Protein AF-A0AAW3WZV2-F1 (afdb_monomer_lite)

InterPro domains:
  IPR019661 Replication regulatory protein RepA2 [PF10723] (10-76)

Sequence (88 aa):
MSQAINAVTSSSKTKRIYRKGNPMSPSERQQALVARKKETHKEIRVYVQSALKNNLQRLCEAEGVTQTEMIETLIKTATQRLEENVTE

Structure (mmCIF, N/CA/C/O backbone):
data_AF-A0AAW3WZV2-F1
#
_entry.id   AF-A0AAW3WZV2-F1
#
loop_
_atom_site.group_PDB
_atom_site.id
_atom_site.type_symbol
_atom_site.label_atom_id
_atom_site.label_alt_id
_atom_site.label_comp_id
_atom_site.label_asym_id
_atom_site.label_entity_id
_atom_site.label_seq_id
_atom_site.pdbx_PDB_ins_code
_atom_site.Cartn_x
_atom_site.Cartn_y
_atom_site.Cartn_z
_atom_site.occupancy
_atom_site.B_iso_or_equiv
_atom_site.auth_seq_id
_atom_site.auth_comp_id
_atom_site.auth_asym_id
_atom_site.auth_atom_id
_atom_site.pdbx_PDB_model_num
ATOM 1 N N . MET A 1 1 ? 55.979 29.243 -49.033 1.00 37.19 1 MET A N 1
ATOM 2 C CA . MET A 1 1 ? 56.136 28.019 -48.220 1.00 37.19 1 MET A CA 1
ATOM 3 C C . MET A 1 1 ? 55.591 28.308 -46.827 1.00 37.19 1 MET A C 1
ATOM 5 O O . MET A 1 1 ? 56.279 28.935 -46.038 1.00 37.19 1 MET A O 1
ATOM 9 N N . SER A 1 2 ? 54.331 27.973 -46.554 1.00 53.25 2 SER A N 1
ATOM 10 C CA . SER A 1 2 ? 53.679 28.209 -45.259 1.00 53.25 2 SER A CA 1
ATOM 11 C C . SER A 1 2 ? 53.820 26.966 -44.381 1.00 53.25 2 SER A C 1
ATOM 13 O O . SER A 1 2 ? 53.157 25.959 -44.627 1.00 53.25 2 SER A O 1
ATOM 15 N N . GLN A 1 3 ? 54.697 27.015 -43.379 1.00 50.88 3 GLN A N 1
ATOM 16 C CA . GLN A 1 3 ? 54.766 25.981 -42.348 1.00 50.88 3 GLN A CA 1
ATOM 17 C C . GLN A 1 3 ? 53.506 26.054 -41.482 1.00 50.88 3 GLN A C 1
ATOM 19 O O . GLN A 1 3 ? 53.306 27.005 -40.729 1.00 50.88 3 GLN A O 1
ATOM 24 N N . ALA A 1 4 ? 52.654 25.036 -41.602 1.00 54.34 4 ALA A N 1
ATOM 25 C CA . ALA A 1 4 ? 51.604 24.774 -40.634 1.00 54.34 4 ALA A CA 1
ATOM 26 C C . ALA A 1 4 ? 52.290 24.377 -39.322 1.00 54.34 4 ALA A C 1
ATOM 28 O O . ALA A 1 4 ? 52.842 23.286 -39.184 1.00 54.34 4 ALA A O 1
ATOM 29 N N . ILE A 1 5 ? 52.330 25.323 -38.391 1.00 51.88 5 ILE A N 1
ATOM 30 C CA . ILE A 1 5 ? 52.838 25.132 -37.040 1.00 51.88 5 ILE A CA 1
ATOM 31 C C . ILE A 1 5 ? 51.914 24.104 -36.393 1.00 51.88 5 ILE A C 1
ATOM 33 O O . ILE A 1 5 ? 50.763 24.404 -36.080 1.00 51.88 5 ILE A O 1
ATOM 37 N N . ASN A 1 6 ? 52.393 22.865 -36.279 1.00 53.34 6 ASN A N 1
ATOM 38 C CA . ASN A 1 6 ? 51.706 21.809 -35.554 1.00 53.34 6 ASN A CA 1
ATOM 39 C C . ASN A 1 6 ? 51.388 22.344 -34.157 1.00 53.34 6 ASN A C 1
ATOM 41 O O . ASN A 1 6 ? 52.292 22.545 -33.345 1.00 53.34 6 ASN A O 1
ATOM 45 N N . ALA A 1 7 ? 50.109 22.613 -33.898 1.00 55.81 7 ALA A N 1
ATOM 46 C CA . ALA A 1 7 ? 49.612 22.929 -32.574 1.00 55.81 7 ALA A CA 1
ATOM 47 C C . ALA A 1 7 ? 49.807 21.675 -31.719 1.00 55.81 7 ALA A C 1
ATOM 49 O O . ALA A 1 7 ? 48.975 20.769 -31.705 1.00 55.81 7 ALA A O 1
ATOM 50 N N . VAL A 1 8 ? 50.967 21.592 -31.067 1.00 56.50 8 VAL A N 1
ATOM 51 C CA . VAL A 1 8 ? 51.287 20.564 -30.083 1.00 56.50 8 VAL A CA 1
ATOM 52 C C . VAL A 1 8 ? 50.313 20.761 -28.932 1.00 56.50 8 VAL A C 1
ATOM 54 O O . VAL A 1 8 ? 50.508 21.595 -28.051 1.00 56.50 8 VAL A O 1
ATOM 57 N N . THR A 1 9 ? 49.208 20.020 -28.973 1.00 59.91 9 THR A N 1
ATOM 58 C CA . THR A 1 9 ? 48.261 19.958 -27.868 1.00 59.91 9 THR A CA 1
ATOM 59 C C . THR A 1 9 ? 49.023 19.422 -26.660 1.00 59.91 9 THR A C 1
ATOM 61 O O . THR A 1 9 ? 49.616 18.346 -26.729 1.00 59.91 9 THR A O 1
ATOM 64 N N . SER A 1 10 ? 49.018 20.161 -25.558 1.00 56.78 10 SER A N 1
ATOM 65 C CA . SER A 1 10 ? 49.801 19.949 -24.332 1.00 56.78 10 SER A CA 1
ATOM 66 C C . SER A 1 10 ? 49.436 18.692 -23.519 1.00 56.78 10 SER A C 1
ATOM 68 O O . SER A 1 10 ? 49.740 18.597 -22.332 1.00 56.78 10 SER A O 1
ATOM 70 N N . SER A 1 11 ? 48.818 17.686 -24.138 1.00 63.09 11 SER A N 1
ATOM 71 C CA . SER A 1 11 ? 48.483 16.416 -23.498 1.00 63.09 11 SER A CA 1
ATOM 72 C C . SER A 1 11 ? 49.283 15.268 -24.109 1.00 63.09 11 SER A C 1
ATOM 74 O O . SER A 1 11 ? 48.792 14.532 -24.959 1.00 63.09 11 SER A O 1
ATOM 76 N N . SER A 1 12 ? 50.495 15.054 -23.598 1.00 59.66 12 SER A N 1
ATOM 77 C CA . SER A 1 12 ? 51.290 13.832 -23.810 1.00 59.66 12 SER A CA 1
ATOM 78 C C . SER A 1 12 ? 50.785 12.627 -22.994 1.00 59.66 12 SER A C 1
ATOM 80 O O . SER A 1 12 ? 51.408 11.567 -22.985 1.00 59.66 12 SER A O 1
ATOM 82 N N . LYS A 1 13 ? 49.654 12.762 -22.285 1.00 67.44 13 LYS A N 1
ATOM 83 C CA . LYS A 1 13 ? 49.055 11.686 -21.487 1.00 67.44 13 LYS A CA 1
ATOM 84 C C . LYS A 1 13 ? 48.136 10.825 -22.348 1.00 67.44 13 LYS A C 1
ATOM 86 O O . LYS A 1 13 ? 47.145 11.318 -22.884 1.00 67.44 13 LYS A O 1
ATOM 91 N N . THR A 1 14 ? 48.429 9.525 -22.407 1.00 74.81 14 THR A N 1
ATOM 92 C CA . THR A 1 14 ? 47.558 8.503 -22.999 1.00 74.81 14 THR A CA 1
ATOM 93 C C . THR A 1 14 ? 46.138 8.659 -22.458 1.00 74.81 14 THR A C 1
ATOM 95 O O . THR A 1 14 ? 45.910 8.588 -21.246 1.00 74.81 14 THR A O 1
ATOM 98 N N . LYS A 1 15 ? 45.177 8.899 -23.358 1.00 76.25 15 LYS A N 1
ATOM 99 C CA . LYS A 1 15 ? 43.750 9.006 -23.031 1.00 76.25 15 LYS A CA 1
ATOM 100 C C . LYS A 1 15 ? 43.345 7.770 -22.221 1.00 76.25 15 LYS A C 1
ATOM 102 O O . LYS A 1 15 ? 43.577 6.645 -22.660 1.00 76.25 15 LYS A O 1
ATOM 107 N N . ARG A 1 16 ? 42.769 7.964 -21.027 1.00 75.06 16 ARG A N 1
ATOM 108 C CA . ARG A 1 16 ? 42.300 6.841 -20.198 1.00 75.06 16 ARG A CA 1
ATOM 109 C C . ARG A 1 16 ? 41.305 6.016 -21.012 1.00 75.06 16 ARG A C 1
ATOM 111 O O . ARG A 1 16 ? 40.352 6.571 -21.559 1.00 75.06 16 ARG A O 1
ATOM 118 N N . ILE A 1 17 ? 41.532 4.706 -21.082 1.00 78.31 17 ILE A N 1
ATOM 119 C CA . ILE A 1 17 ? 40.621 3.772 -21.747 1.00 78.31 17 ILE A CA 1
ATOM 120 C C . ILE A 1 17 ? 39.260 3.895 -21.060 1.00 78.31 17 ILE A C 1
ATOM 122 O O . ILE A 1 17 ? 39.175 3.840 -19.829 1.00 78.31 17 ILE A O 1
ATOM 126 N N . TYR A 1 18 ? 38.205 4.107 -21.848 1.00 78.81 18 TYR A N 1
ATOM 127 C CA . TYR A 1 18 ? 36.846 4.198 -21.332 1.00 78.81 18 TYR A CA 1
ATOM 128 C C . TYR A 1 18 ? 36.487 2.888 -20.624 1.00 78.81 18 TYR A C 1
ATOM 130 O O . TYR A 1 18 ? 36.316 1.848 -21.257 1.00 78.81 18 TYR A O 1
ATOM 138 N N . ARG A 1 19 ? 36.378 2.935 -19.295 1.00 74.12 19 ARG A N 1
ATOM 139 C CA . ARG A 1 19 ? 35.837 1.834 -18.502 1.00 74.12 19 ARG A CA 1
ATOM 140 C C . ARG A 1 19 ? 34.324 1.957 -18.523 1.00 74.12 19 ARG A C 1
ATOM 142 O O . ARG A 1 19 ? 33.738 2.579 -17.640 1.00 74.12 19 ARG A O 1
ATOM 149 N N . LYS A 1 20 ? 33.691 1.377 -19.543 1.00 72.94 20 LYS A N 1
ATOM 150 C CA . LYS A 1 20 ? 32.268 1.047 -19.453 1.00 72.94 20 LYS A CA 1
ATOM 151 C C . LYS A 1 20 ? 32.186 0.038 -18.310 1.00 72.94 20 LYS A C 1
ATOM 153 O O . LYS A 1 20 ? 32.659 -1.083 -18.464 1.00 72.94 20 LYS A O 1
ATOM 158 N N . GLY A 1 21 ? 31.751 0.472 -17.126 1.00 79.75 21 GLY A N 1
ATOM 159 C CA . GLY A 1 21 ? 31.540 -0.445 -16.005 1.00 79.75 21 GLY A CA 1
ATOM 160 C C . GLY A 1 21 ? 30.586 -1.570 -16.412 1.00 79.75 21 GLY A C 1
ATOM 161 O O . GLY A 1 21 ? 30.008 -1.524 -17.496 1.00 79.75 21 GLY A O 1
ATOM 162 N N . ASN A 1 22 ? 30.387 -2.562 -15.548 1.00 78.19 22 ASN A N 1
ATOM 163 C CA . ASN A 1 22 ? 29.351 -3.559 -15.789 1.00 78.19 22 ASN A CA 1
ATOM 164 C C . ASN A 1 22 ? 28.007 -2.994 -15.290 1.00 78.19 22 ASN A C 1
ATOM 166 O O . ASN A 1 22 ? 27.816 -2.920 -14.074 1.00 78.19 22 ASN A O 1
ATOM 170 N N . PRO A 1 23 ? 27.110 -2.496 -16.165 1.00 81.25 23 PRO A N 1
ATOM 171 C CA . PRO 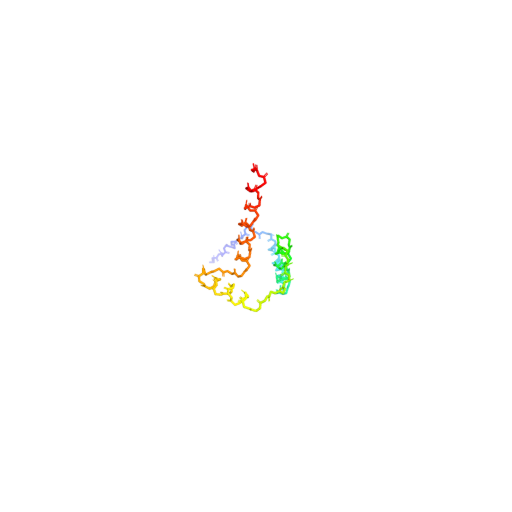A 1 23 ? 25.814 -2.015 -15.709 1.00 81.25 23 PRO A CA 1
ATOM 172 C C . PRO A 1 23 ? 25.034 -3.190 -15.120 1.00 81.25 23 PRO A C 1
ATOM 174 O O . PRO A 1 23 ? 25.018 -4.268 -15.710 1.00 81.25 23 PRO A O 1
ATOM 177 N N . MET A 1 24 ? 24.355 -2.970 -13.990 1.00 84.75 24 MET A N 1
ATOM 178 C CA . MET A 1 24 ? 23.502 -4.011 -13.420 1.00 84.75 24 MET A CA 1
ATOM 179 C C . MET A 1 24 ? 22.479 -4.480 -14.452 1.00 84.75 24 MET A C 1
ATOM 181 O O . MET A 1 24 ? 21.876 -3.663 -15.164 1.00 84.75 24 MET A O 1
ATOM 185 N N . SER A 1 25 ? 22.264 -5.787 -14.515 1.00 89.06 25 SER A N 1
ATOM 186 C CA . SER A 1 25 ? 21.206 -6.349 -15.343 1.00 89.06 25 SER A CA 1
ATOM 187 C C . SER A 1 25 ? 19.830 -5.871 -14.845 1.00 89.06 25 SER A C 1
ATOM 189 O O . SER A 1 25 ? 19.681 -5.457 -13.688 1.00 89.06 25 SER A O 1
ATOM 191 N N . PRO A 1 26 ? 18.781 -5.907 -15.685 1.00 90.00 26 PRO A N 1
ATOM 192 C CA . PRO A 1 26 ? 17.421 -5.606 -15.237 1.00 90.00 26 PRO A CA 1
ATOM 193 C C . PRO A 1 26 ? 16.993 -6.435 -14.013 1.00 90.00 26 PRO A C 1
ATOM 195 O O . PRO A 1 26 ? 16.378 -5.890 -13.099 1.00 90.00 26 PRO A O 1
ATOM 198 N N . SER A 1 27 ? 17.393 -7.711 -13.960 1.00 91.56 27 SER A N 1
ATOM 199 C CA . SER A 1 27 ? 17.115 -8.609 -12.833 1.00 91.56 27 SER A CA 1
ATOM 200 C C . SER A 1 27 ? 17.833 -8.171 -11.556 1.00 91.56 27 SER A C 1
ATOM 202 O O . SER A 1 27 ? 17.209 -8.0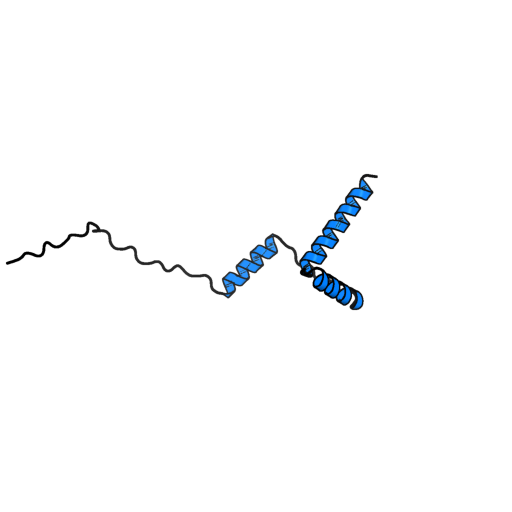69 -10.504 1.00 91.56 27 SER A O 1
ATOM 204 N N . GLU A 1 28 ? 19.126 -7.851 -11.637 1.00 91.75 28 GLU A N 1
ATOM 205 C CA . GLU A 1 28 ? 19.906 -7.373 -10.483 1.00 91.75 28 GLU A CA 1
ATOM 206 C C . GLU A 1 28 ? 19.347 -6.059 -9.932 1.00 91.75 28 GLU A C 1
ATOM 208 O O . GLU A 1 28 ? 19.234 -5.884 -8.719 1.00 91.75 28 GLU A O 1
ATOM 213 N N . ARG A 1 29 ? 18.914 -5.148 -10.814 1.00 91.00 29 ARG A N 1
ATOM 214 C CA . ARG A 1 29 ? 18.226 -3.917 -10.399 1.00 91.00 29 ARG A CA 1
ATOM 215 C C . ARG A 1 29 ? 16.930 -4.210 -9.650 1.00 91.00 29 ARG A C 1
ATOM 217 O O . ARG A 1 29 ? 16.684 -3.599 -8.612 1.00 91.00 29 ARG A O 1
ATOM 224 N N . GLN A 1 30 ? 16.115 -5.137 -10.149 1.00 91.44 30 GLN A N 1
ATOM 225 C CA . GLN A 1 30 ? 14.862 -5.518 -9.501 1.00 91.44 30 GLN A CA 1
ATOM 226 C C . GLN A 1 30 ? 15.111 -6.180 -8.140 1.00 91.44 30 GLN A C 1
ATOM 228 O O . GLN A 1 30 ? 14.464 -5.821 -7.158 1.00 91.44 30 GLN A O 1
ATOM 233 N N . GLN A 1 31 ? 16.084 -7.088 -8.056 1.00 91.75 31 GLN A N 1
ATOM 234 C CA . GLN A 1 31 ? 16.472 -7.737 -6.804 1.00 91.75 31 GLN A CA 1
ATOM 235 C C . GLN A 1 31 ? 16.989 -6.726 -5.779 1.00 91.75 31 GLN A C 1
ATOM 237 O O . GLN A 1 31 ? 16.558 -6.759 -4.630 1.00 91.75 31 GLN A O 1
ATOM 242 N N . ALA A 1 32 ? 17.837 -5.781 -6.193 1.00 89.12 32 ALA A N 1
ATOM 243 C CA . ALA A 1 32 ? 18.326 -4.718 -5.319 1.00 89.12 32 ALA A CA 1
ATOM 244 C C . ALA A 1 32 ? 17.187 -3.820 -4.805 1.00 89.12 32 ALA A C 1
ATOM 246 O O . ALA A 1 32 ? 17.174 -3.449 -3.633 1.00 89.12 32 ALA A O 1
ATOM 247 N N . LEU A 1 33 ? 16.203 -3.499 -5.652 1.00 87.69 33 LEU A N 1
ATOM 248 C CA . LEU A 1 33 ? 15.021 -2.737 -5.241 1.00 87.69 33 LEU A CA 1
ATOM 249 C C . LEU A 1 33 ? 14.176 -3.505 -4.216 1.00 87.69 33 LEU A C 1
ATOM 251 O O . LEU A 1 33 ? 13.753 -2.931 -3.214 1.00 87.69 33 LEU A O 1
ATOM 255 N N . VAL A 1 34 ? 13.958 -4.802 -4.435 1.00 87.56 34 VAL A N 1
ATOM 256 C CA . VAL A 1 34 ? 13.228 -5.658 -3.489 1.00 87.56 34 VAL A CA 1
ATOM 257 C C . VAL A 1 34 ? 13.993 -5.798 -2.171 1.00 87.56 34 VAL A C 1
ATOM 259 O O . VAL A 1 34 ? 13.380 -5.699 -1.112 1.00 87.56 34 VAL A O 1
ATOM 262 N N . ALA A 1 35 ? 15.315 -5.977 -2.212 1.00 88.62 35 ALA A N 1
ATOM 263 C CA . ALA A 1 35 ? 16.153 -6.080 -1.019 1.00 88.62 35 ALA A CA 1
ATOM 264 C C . ALA A 1 35 ? 16.065 -4.815 -0.150 1.00 88.62 35 ALA A C 1
ATOM 266 O O . ALA A 1 35 ? 15.808 -4.917 1.046 1.00 88.62 35 ALA A O 1
ATOM 267 N N . ARG A 1 36 ? 16.154 -3.626 -0.764 1.00 89.94 36 ARG A N 1
ATOM 268 C CA . ARG A 1 36 ? 15.978 -2.338 -0.065 1.00 89.94 36 ARG A CA 1
ATOM 269 C C . ARG A 1 36 ? 14.597 -2.200 0.581 1.00 89.94 36 ARG A C 1
ATOM 271 O O . ARG A 1 36 ? 14.475 -1.690 1.690 1.00 89.94 36 ARG A O 1
ATOM 278 N N . LYS A 1 37 ? 13.540 -2.667 -0.094 1.00 86.88 37 LYS A N 1
ATOM 279 C CA . LYS A 1 37 ? 12.182 -2.656 0.475 1.00 86.88 37 LYS A CA 1
ATOM 280 C C . LYS A 1 37 ? 12.052 -3.604 1.667 1.00 86.88 37 LYS A C 1
ATOM 282 O O . LYS A 1 37 ? 11.438 -3.228 2.655 1.00 86.88 37 LYS A O 1
ATOM 287 N N . LYS A 1 38 ? 12.662 -4.789 1.600 1.00 88.25 38 LYS A N 1
ATOM 288 C CA . LYS A 1 38 ? 12.657 -5.776 2.694 1.00 88.25 38 LYS A CA 1
ATOM 289 C C . LYS A 1 38 ? 13.415 -5.322 3.940 1.00 88.25 38 LYS A C 1
ATOM 291 O O . LYS A 1 38 ? 13.103 -5.781 5.031 1.00 88.25 38 LYS A O 1
ATOM 296 N N . GLU A 1 39 ? 14.411 -4.454 3.783 1.00 87.62 39 GLU A N 1
ATOM 297 C CA . GLU A 1 39 ? 15.164 -3.896 4.911 1.00 87.62 39 GLU A CA 1
ATOM 298 C C . GLU A 1 39 ? 14.292 -2.981 5.785 1.00 87.62 39 GLU A C 1
ATOM 300 O O . GLU A 1 39 ? 14.403 -2.991 7.006 1.00 87.62 39 GLU A O 1
ATOM 305 N N . THR A 1 40 ? 13.386 -2.229 5.159 1.00 88.38 40 THR A N 1
ATOM 306 C CA . THR A 1 40 ? 12.542 -1.226 5.828 1.00 88.38 40 THR A CA 1
ATOM 307 C C . THR A 1 40 ? 11.129 -1.723 6.133 1.00 88.38 40 THR A C 1
ATOM 309 O O . THR A 1 40 ? 10.544 -1.313 7.130 1.00 88.38 40 THR A O 1
ATOM 312 N N . HIS A 1 41 ? 10.579 -2.618 5.307 1.00 89.75 41 HIS A N 1
ATOM 313 C CA . HIS A 1 41 ? 9.201 -3.100 5.405 1.00 89.75 41 HIS A CA 1
ATOM 314 C C . HIS A 1 41 ? 9.173 -4.627 5.505 1.00 89.75 41 HIS A C 1
ATOM 316 O O . HIS A 1 41 ? 9.870 -5.330 4.768 1.00 89.75 41 HIS A O 1
ATOM 322 N N . LYS A 1 42 ? 8.316 -5.157 6.383 1.00 88.06 42 LYS A N 1
ATOM 323 C CA . LYS A 1 42 ? 8.051 -6.598 6.488 1.00 88.06 42 LYS A CA 1
ATOM 324 C C . LYS A 1 42 ? 6.773 -6.958 5.731 1.00 88.06 42 LYS A C 1
ATOM 326 O O . LYS A 1 42 ? 5.782 -6.241 5.804 1.00 88.06 42 LYS A O 1
ATOM 331 N N . GLU A 1 43 ? 6.799 -8.075 5.007 1.00 87.75 43 GLU A N 1
ATOM 332 C CA . GLU A 1 43 ? 5.628 -8.588 4.287 1.00 87.75 43 GLU A CA 1
ATOM 333 C C . GLU A 1 43 ? 4.619 -9.215 5.260 1.00 87.75 43 GLU A C 1
ATOM 335 O O . GLU A 1 43 ? 5.003 -9.977 6.149 1.00 87.75 43 GLU A O 1
ATOM 340 N N . ILE A 1 44 ? 3.328 -8.936 5.058 1.00 89.00 44 ILE A N 1
ATOM 341 C CA . ILE A 1 44 ? 2.227 -9.524 5.826 1.00 89.00 44 ILE A CA 1
ATOM 342 C C . ILE A 1 44 ? 1.304 -10.275 4.858 1.00 89.00 44 ILE A C 1
ATOM 344 O O . ILE A 1 44 ? 0.765 -9.689 3.920 1.00 89.00 44 ILE A O 1
ATOM 348 N N . ARG A 1 45 ? 1.104 -11.579 5.088 1.00 91.44 45 ARG A N 1
ATOM 349 C CA . ARG A 1 45 ? 0.186 -12.424 4.306 1.00 91.44 45 ARG A CA 1
ATOM 350 C C . ARG A 1 45 ? -1.001 -12.798 5.189 1.00 91.44 45 ARG A C 1
ATOM 352 O O . ARG A 1 45 ? -0.830 -13.536 6.154 1.00 91.44 45 ARG A O 1
ATOM 359 N N . VAL A 1 46 ? -2.186 -12.277 4.873 1.00 91.00 46 VAL A N 1
ATOM 360 C CA . VAL A 1 46 ? -3.394 -12.433 5.703 1.00 91.00 46 VAL A CA 1
ATOM 361 C C . VAL A 1 46 ? -4.559 -12.926 4.856 1.00 91.00 46 VAL A C 1
ATOM 363 O O . VAL A 1 46 ? -4.725 -12.511 3.709 1.00 91.00 46 VAL A O 1
ATOM 366 N N . TYR A 1 47 ? -5.393 -13.778 5.446 1.00 93.44 47 TYR A N 1
ATOM 367 C CA . TYR A 1 47 ? -6.703 -14.125 4.909 1.00 93.44 47 TYR A CA 1
ATOM 368 C C . TYR A 1 47 ? -7.774 -13.353 5.671 1.00 93.44 47 TYR A C 1
ATOM 370 O O . TYR A 1 47 ? -7.826 -13.391 6.897 1.00 93.44 47 TYR A O 1
ATOM 378 N N . VAL A 1 48 ? -8.627 -12.652 4.933 1.00 92.81 48 VAL A N 1
ATOM 379 C CA . VAL A 1 48 ? -9.718 -11.841 5.480 1.00 92.81 48 VAL A CA 1
ATOM 380 C C . VAL A 1 48 ? -11.009 -12.257 4.783 1.00 92.81 48 VAL A C 1
ATOM 382 O O . VAL A 1 48 ? -10.981 -12.720 3.640 1.00 92.81 48 VAL A O 1
ATOM 385 N N . GLN A 1 49 ? -12.145 -12.100 5.462 1.00 96.75 49 GLN A N 1
ATOM 386 C CA . GLN A 1 49 ? -13.456 -12.342 4.864 1.00 96.75 49 GLN A CA 1
ATOM 387 C C . GLN A 1 49 ? -13.635 -11.529 3.573 1.00 96.75 49 GLN A C 1
ATOM 389 O O . GLN A 1 49 ? -13.267 -10.353 3.501 1.00 96.75 49 GLN A O 1
ATOM 394 N N . SER A 1 50 ? -14.239 -12.148 2.557 1.00 94.69 50 SER A N 1
ATOM 395 C CA . SER A 1 50 ? -14.398 -11.557 1.221 1.00 94.69 50 SER A CA 1
ATOM 396 C C . SER A 1 50 ? -15.140 -10.218 1.247 1.00 94.69 50 SER A C 1
ATOM 398 O O . SER A 1 50 ? -14.720 -9.270 0.587 1.00 94.69 50 SER A O 1
ATOM 400 N N . ALA A 1 51 ? -16.195 -10.108 2.058 1.00 95.50 51 ALA A N 1
ATOM 401 C CA . ALA A 1 51 ? -16.963 -8.875 2.213 1.00 95.50 51 ALA A CA 1
ATOM 402 C C . ALA A 1 51 ? -16.100 -7.713 2.736 1.00 95.50 51 ALA A C 1
ATOM 404 O O . ALA A 1 51 ? -16.154 -6.608 2.198 1.00 95.50 51 ALA A O 1
ATOM 405 N N . LEU A 1 52 ? -15.248 -7.974 3.732 1.00 94.12 52 LEU A N 1
ATOM 406 C CA . LEU A 1 52 ? -14.347 -6.967 4.295 1.00 94.12 52 LEU A CA 1
ATOM 407 C C . LEU A 1 52 ? -13.271 -6.547 3.294 1.00 94.12 52 LEU A C 1
ATOM 409 O O . LEU A 1 52 ? -12.958 -5.365 3.199 1.00 94.12 52 LEU A O 1
ATOM 413 N N . LYS A 1 53 ? -12.753 -7.489 2.499 1.00 93.69 53 LYS A N 1
ATOM 414 C CA . LYS A 1 53 ? -11.801 -7.174 1.428 1.00 93.69 53 LYS A CA 1
ATOM 415 C C . LYS A 1 53 ? -12.412 -6.238 0.380 1.00 93.69 53 LYS A C 1
ATOM 417 O O . LYS A 1 53 ? -11.762 -5.281 -0.030 1.00 93.69 53 LYS A O 1
ATOM 422 N N . ASN A 1 54 ? -13.661 -6.478 -0.014 1.00 95.19 54 ASN A N 1
ATOM 423 C CA . ASN A 1 54 ? -14.364 -5.615 -0.965 1.00 95.19 54 ASN A CA 1
ATOM 424 C C . ASN A 1 54 ? -14.577 -4.206 -0.397 1.00 95.19 54 ASN A C 1
ATOM 426 O O . ASN A 1 54 ? -14.414 -3.221 -1.113 1.00 95.19 54 ASN A O 1
ATOM 430 N N . ASN A 1 55 ? -14.902 -4.103 0.893 1.00 94.69 55 ASN A N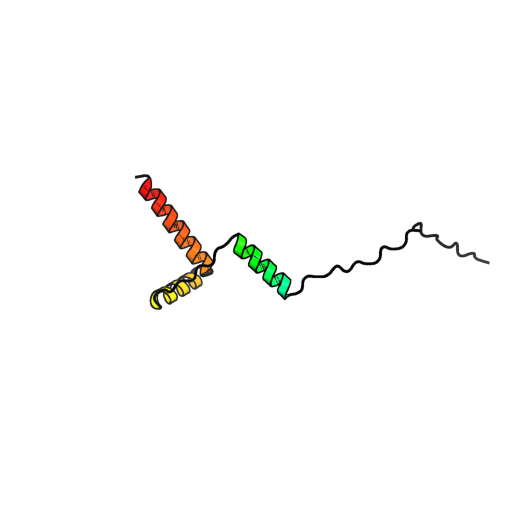 1
ATOM 431 C CA . ASN A 1 55 ? -15.029 -2.812 1.566 1.00 94.69 55 ASN A CA 1
ATOM 432 C C . ASN A 1 55 ? -13.686 -2.076 1.638 1.00 94.69 55 ASN A C 1
ATOM 434 O O . ASN A 1 55 ? -13.634 -0.897 1.304 1.00 94.69 55 ASN A O 1
ATOM 438 N N . LEU A 1 56 ? -12.601 -2.771 1.999 1.00 93.06 56 LEU A N 1
ATOM 439 C CA . LEU A 1 56 ? -11.254 -2.197 2.018 1.00 93.06 56 LEU A CA 1
ATOM 440 C C . LEU A 1 56 ? -10.879 -1.630 0.647 1.00 93.06 56 LEU A C 1
ATOM 442 O O . LEU A 1 56 ? -10.371 -0.518 0.563 1.00 93.06 56 LEU A O 1
ATOM 446 N N . GLN A 1 57 ? -11.168 -2.368 -0.426 1.00 94.06 57 GLN A N 1
ATOM 447 C CA . GLN A 1 57 ? -10.887 -1.908 -1.781 1.00 94.06 57 GLN A CA 1
ATOM 448 C C . GLN A 1 57 ? -11.669 -0.634 -2.132 1.00 94.06 57 GLN A C 1
ATOM 450 O O . GLN A 1 57 ? -11.072 0.314 -2.631 1.00 94.06 57 GLN A O 1
ATOM 455 N N . ARG A 1 58 ? -12.966 -0.570 -1.807 1.00 95.56 58 ARG A N 1
ATOM 456 C CA . ARG A 1 58 ? -13.778 0.641 -2.020 1.00 95.56 58 ARG A CA 1
ATOM 457 C C . ARG A 1 58 ? -13.256 1.843 -1.232 1.00 95.56 58 ARG A C 1
ATOM 459 O O . ARG A 1 58 ? -13.263 2.949 -1.755 1.00 95.56 58 ARG A O 1
ATOM 466 N N . LEU A 1 59 ? -12.801 1.631 0.005 1.00 94.12 59 LEU A N 1
ATOM 467 C CA . LEU A 1 59 ? -12.195 2.690 0.820 1.00 94.12 59 LEU A CA 1
ATOM 468 C C . LEU A 1 59 ? -10.896 3.202 0.191 1.00 94.12 59 LEU A C 1
ATOM 470 O O . LEU A 1 59 ? -10.709 4.408 0.070 1.00 94.12 59 LEU A O 1
ATOM 474 N N . CYS A 1 60 ? -10.040 2.291 -0.276 1.00 95.81 60 CYS A N 1
ATOM 475 C CA . CYS A 1 60 ? -8.808 2.650 -0.979 1.00 95.81 60 CYS A CA 1
ATOM 476 C C . CYS A 1 60 ? -9.098 3.469 -2.248 1.00 95.81 60 CYS A C 1
ATOM 478 O O . CYS A 1 60 ? -8.437 4.471 -2.500 1.00 95.81 60 CYS A O 1
ATOM 480 N N . GLU A 1 61 ? -10.107 3.071 -3.028 1.00 95.06 61 GLU A N 1
ATOM 481 C CA . GLU A 1 61 ? -10.534 3.785 -4.238 1.00 95.06 61 GLU A CA 1
ATOM 482 C C . GLU A 1 61 ? -11.100 5.178 -3.923 1.00 95.06 61 GLU A C 1
ATOM 484 O O . GLU A 1 61 ? -10.802 6.130 -4.640 1.00 95.06 61 GLU A O 1
ATOM 489 N N . ALA A 1 62 ? -11.878 5.311 -2.847 1.00 94.88 62 ALA A N 1
ATOM 490 C CA . ALA A 1 62 ? -12.469 6.583 -2.436 1.00 94.88 62 ALA A CA 1
ATOM 491 C C . ALA A 1 62 ? -11.423 7.592 -1.933 1.00 94.88 62 ALA A C 1
ATOM 493 O O . ALA A 1 62 ? -11.517 8.778 -2.239 1.00 94.88 62 ALA A O 1
ATOM 494 N N . GLU A 1 63 ? -10.426 7.127 -1.178 1.00 92.88 63 GLU A N 1
ATOM 495 C CA . GLU A 1 63 ? -9.352 7.973 -0.640 1.00 92.88 63 GLU A CA 1
ATOM 496 C C . GLU A 1 63 ? -8.176 8.146 -1.615 1.00 92.88 63 GLU A C 1
ATOM 498 O O . GLU A 1 63 ? -7.315 8.998 -1.404 1.00 92.88 63 GLU A O 1
ATOM 503 N N . GLY A 1 64 ? -8.134 7.364 -2.698 1.00 94.50 64 GLY A N 1
ATOM 504 C CA . GLY A 1 64 ? -7.048 7.396 -3.678 1.00 94.50 64 GLY A CA 1
ATOM 505 C C . GLY A 1 64 ? -5.723 6.844 -3.143 1.00 94.50 64 GLY A C 1
ATOM 506 O O . GLY A 1 64 ? -4.662 7.212 -3.643 1.00 94.50 64 GLY A O 1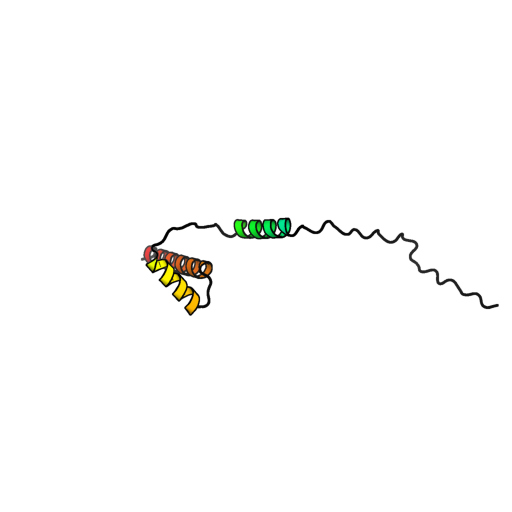
ATOM 507 N N . VAL A 1 65 ? -5.778 5.971 -2.135 1.00 95.44 65 VAL A N 1
ATOM 508 C CA . VAL A 1 65 ? -4.606 5.380 -1.475 1.00 95.44 65 VAL A CA 1
ATOM 509 C C . VAL A 1 65 ? -4.453 3.907 -1.827 1.00 95.44 65 VAL A C 1
ATOM 511 O O . VAL A 1 65 ? -5.395 3.218 -2.222 1.00 95.44 65 VAL A O 1
ATOM 514 N N . THR A 1 66 ? -3.240 3.389 -1.674 1.00 94.75 66 THR A N 1
ATOM 515 C CA . THR A 1 66 ? -2.986 1.959 -1.852 1.00 94.75 66 THR A CA 1
ATOM 516 C C . THR A 1 66 ? -3.478 1.150 -0.649 1.00 94.75 66 THR A C 1
ATOM 518 O O . THR A 1 66 ? -3.550 1.639 0.477 1.00 94.75 66 THR A O 1
ATOM 521 N N . GLN A 1 67 ? -3.753 -0.142 -0.860 1.00 91.94 67 GLN A N 1
ATOM 522 C CA . GLN A 1 67 ? -4.126 -1.055 0.233 1.00 91.94 67 GLN A CA 1
ATOM 523 C C . GLN A 1 67 ? -3.060 -1.107 1.335 1.00 91.94 67 GLN A C 1
ATOM 525 O O . GLN A 1 67 ? -3.397 -1.238 2.507 1.00 91.94 67 GLN A O 1
ATOM 530 N N . THR A 1 68 ? -1.780 -1.005 0.966 1.00 92.06 68 THR A N 1
ATOM 531 C CA . THR A 1 68 ? -0.675 -0.985 1.930 1.00 92.06 68 THR A CA 1
ATOM 532 C C . THR A 1 68 ? -0.732 0.262 2.802 1.00 92.06 68 THR A C 1
ATOM 534 O O . THR A 1 68 ? -0.708 0.133 4.020 1.00 92.06 68 THR A O 1
ATOM 537 N N . GLU A 1 69 ? -0.882 1.442 2.199 1.00 92.94 69 GLU A N 1
ATOM 538 C CA . GLU A 1 69 ? -0.994 2.707 2.937 1.00 92.94 69 GLU A CA 1
ATOM 539 C C . GLU A 1 69 ? -2.211 2.707 3.863 1.00 92.94 69 GLU A C 1
ATOM 541 O O . GLU A 1 69 ? -2.082 3.059 5.030 1.00 92.94 69 GLU A O 1
ATOM 546 N N . MET A 1 70 ? -3.362 2.227 3.381 1.00 94.31 70 MET A N 1
ATOM 547 C CA . MET A 1 70 ? -4.573 2.091 4.193 1.00 94.31 70 MET A CA 1
ATOM 548 C C . MET A 1 70 ? -4.358 1.158 5.397 1.00 94.31 70 MET A C 1
ATOM 550 O O . MET A 1 70 ? -4.811 1.434 6.504 1.00 94.31 70 MET A O 1
ATOM 554 N N . ILE A 1 71 ? -3.649 0.042 5.222 1.00 93.69 71 ILE A N 1
ATOM 555 C CA . ILE A 1 71 ? -3.335 -0.854 6.344 1.00 93.69 71 ILE A CA 1
ATOM 556 C C . ILE A 1 71 ? -2.374 -0.175 7.329 1.00 93.69 71 ILE A C 1
ATOM 558 O O . ILE A 1 71 ? -2.562 -0.291 8.539 1.00 93.69 71 ILE A O 1
ATOM 562 N N . GLU A 1 72 ? -1.368 0.555 6.847 1.00 92.94 72 GLU A N 1
ATOM 563 C CA . GLU A 1 72 ? -0.444 1.289 7.714 1.00 92.94 72 GLU A CA 1
ATOM 564 C C . GLU A 1 72 ? -1.139 2.384 8.525 1.00 92.94 72 GLU A C 1
ATOM 566 O O . GLU A 1 72 ? -0.839 2.536 9.709 1.00 92.94 72 GLU A O 1
ATOM 571 N N . THR A 1 73 ? -2.060 3.144 7.923 1.00 93.94 73 THR A N 1
ATOM 572 C CA . THR A 1 73 ? -2.825 4.181 8.631 1.00 93.94 73 THR A CA 1
ATOM 573 C C . THR A 1 73 ? -3.730 3.559 9.685 1.00 93.94 73 THR A C 1
ATOM 575 O O . THR A 1 73 ? -3.689 3.985 10.837 1.00 93.94 73 THR A O 1
ATOM 578 N N . LEU A 1 74 ? -4.464 2.496 9.336 1.00 93.50 74 LEU A N 1
ATOM 579 C CA . LEU A 1 74 ? -5.313 1.765 10.277 1.00 93.50 74 LEU A CA 1
ATOM 580 C C . LEU A 1 74 ? -4.513 1.219 11.463 1.00 93.50 74 LEU A C 1
ATOM 582 O O . LEU A 1 74 ? -4.958 1.354 12.604 1.00 93.50 74 LEU A O 1
ATOM 586 N N . ILE A 1 75 ? -3.330 0.644 11.213 1.00 94.25 75 ILE A N 1
ATOM 587 C CA . ILE A 1 75 ? -2.445 0.169 12.281 1.00 94.25 75 ILE A CA 1
ATOM 588 C C . ILE A 1 75 ? -2.000 1.345 13.147 1.00 94.25 75 ILE A C 1
ATOM 590 O O . ILE A 1 75 ? -2.228 1.286 14.347 1.00 94.25 75 ILE A O 1
ATOM 594 N N . LYS A 1 76 ? -1.447 2.422 12.567 1.00 94.75 76 LYS A N 1
ATOM 595 C CA . LYS A 1 76 ? -0.974 3.606 13.314 1.00 94.75 76 LYS A CA 1
ATOM 596 C C . LYS A 1 76 ? -2.062 4.196 14.212 1.00 94.75 76 LYS A C 1
ATOM 598 O O . LYS A 1 76 ? -1.811 4.459 15.384 1.00 94.75 76 LYS A O 1
ATOM 603 N N . THR A 1 77 ? -3.272 4.371 13.683 1.00 94.56 77 THR A N 1
ATOM 604 C CA . THR A 1 77 ? -4.411 4.884 14.453 1.00 94.56 77 THR A CA 1
ATOM 605 C C . THR A 1 77 ? -4.821 3.925 15.570 1.00 94.56 77 THR A C 1
ATOM 607 O O . THR A 1 77 ? -5.161 4.374 16.663 1.00 94.56 77 THR A O 1
ATOM 610 N N . ALA A 1 78 ? -4.788 2.611 15.330 1.00 93.62 78 ALA A N 1
ATOM 611 C CA . ALA A 1 78 ? -5.086 1.623 16.362 1.00 93.62 78 ALA A CA 1
ATOM 612 C C . ALA A 1 78 ? -4.023 1.604 17.474 1.00 93.62 78 ALA A C 1
ATOM 614 O O . ALA A 1 78 ? -4.396 1.542 18.644 1.00 93.62 78 ALA A O 1
ATOM 615 N N . THR A 1 79 ? -2.728 1.705 17.146 1.00 94.50 79 THR A N 1
ATOM 616 C CA . THR A 1 79 ? -1.659 1.794 18.156 1.00 94.50 79 THR A CA 1
ATOM 617 C C . THR A 1 79 ? -1.778 3.060 18.987 1.00 94.50 79 THR A C 1
ATOM 619 O O . THR A 1 79 ? -1.699 2.977 20.205 1.00 94.50 79 THR A O 1
ATOM 622 N N . GLN A 1 80 ? -2.042 4.207 18.358 1.00 93.81 80 GLN A N 1
ATOM 623 C CA . GLN A 1 80 ? -2.204 5.467 19.084 1.00 93.81 80 GLN A CA 1
ATOM 624 C C . GLN A 1 80 ? -3.350 5.391 20.107 1.00 93.81 80 GLN A C 1
ATOM 626 O O . GLN A 1 80 ? -3.179 5.760 21.264 1.00 93.81 80 GLN A O 1
ATOM 631 N N . ARG A 1 81 ? -4.500 4.829 19.714 1.00 92.69 81 ARG A N 1
ATOM 632 C CA . ARG A 1 81 ? -5.626 4.617 20.638 1.00 92.69 81 ARG A CA 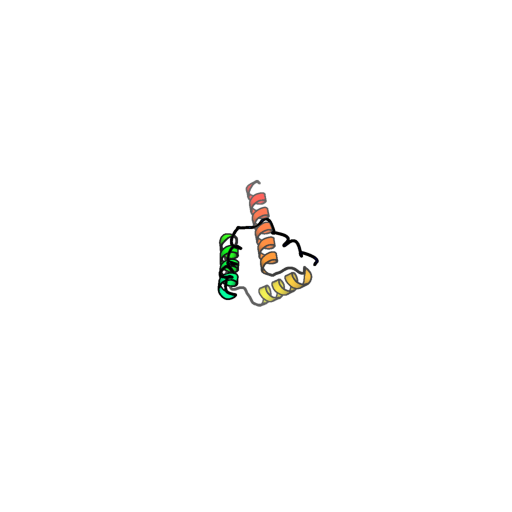1
ATOM 633 C C . ARG A 1 81 ? -5.264 3.686 21.793 1.00 92.69 81 ARG A C 1
ATOM 635 O O . ARG A 1 81 ? -5.776 3.859 22.892 1.00 92.69 81 ARG A O 1
ATOM 642 N N . LEU A 1 82 ? -4.435 2.669 21.560 1.00 91.38 82 LEU A N 1
ATOM 643 C CA . LEU A 1 82 ? -3.971 1.791 22.638 1.00 91.38 82 LEU A CA 1
ATOM 644 C C . LEU A 1 82 ? -3.072 2.541 23.623 1.00 91.38 82 LEU A C 1
ATOM 646 O O . LEU A 1 82 ? -3.212 2.335 24.821 1.00 91.38 82 LEU A O 1
ATOM 650 N N . GLU A 1 83 ? -2.189 3.410 23.136 1.00 89.69 83 GLU A N 1
ATOM 651 C CA . GLU A 1 83 ? -1.312 4.220 23.989 1.00 89.69 83 GLU A CA 1
ATOM 652 C C . GLU A 1 83 ? -2.112 5.192 24.869 1.00 89.69 83 GLU A C 1
ATOM 654 O O . GLU A 1 83 ? -1.855 5.273 26.067 1.00 89.69 83 GLU A O 1
ATOM 659 N N . GLU A 1 84 ? -3.131 5.850 24.309 1.00 85.56 84 GLU A N 1
ATOM 660 C CA . GLU A 1 84 ? -4.012 6.775 25.041 1.00 85.56 84 GLU A CA 1
ATOM 661 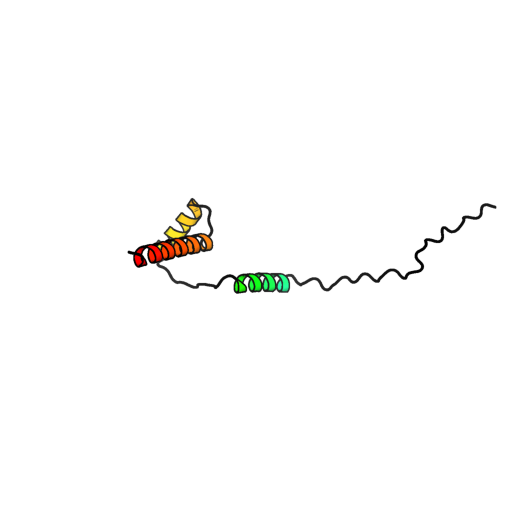C C . GLU A 1 84 ? -4.793 6.070 26.171 1.00 85.56 84 GLU A C 1
ATOM 663 O O . GLU A 1 84 ? -4.884 6.590 27.281 1.00 85.56 84 GLU A O 1
ATOM 668 N N . ASN A 1 85 ? -5.280 4.847 25.936 1.00 74.94 85 ASN A N 1
ATOM 669 C CA . ASN A 1 85 ? -6.038 4.073 26.932 1.00 74.94 85 ASN A CA 1
ATOM 670 C C . ASN A 1 85 ? -5.175 3.450 28.048 1.00 74.94 85 ASN A C 1
ATOM 672 O O . ASN A 1 85 ? -5.722 2.940 29.019 1.00 74.94 85 ASN A O 1
ATOM 676 N N . VAL A 1 86 ? -3.846 3.413 27.904 1.00 72.56 86 VAL A N 1
ATOM 677 C CA . VAL A 1 86 ? -2.926 2.897 28.941 1.00 72.56 86 VAL A CA 1
ATOM 678 C C . VAL A 1 86 ? -2.490 4.006 29.905 1.00 72.56 86 VAL A C 1
ATOM 680 O O . VAL A 1 86 ? -2.010 3.723 31.001 1.00 72.56 86 VAL A O 1
ATOM 683 N N . THR A 1 87 ? -2.636 5.266 29.498 1.00 61.69 87 THR A N 1
ATOM 684 C CA . THR A 1 87 ? -2.282 6.434 30.314 1.00 61.69 87 THR A CA 1
ATOM 685 C C . THR A 1 87 ? -3.402 6.933 31.235 1.00 61.69 87 THR A C 1
ATOM 687 O O . THR A 1 87 ? -3.124 7.791 32.073 1.00 61.69 87 THR A O 1
ATOM 690 N N . GLU A 1 88 ? -4.623 6.402 31.104 1.00 52.38 88 GLU A N 1
ATOM 691 C CA . GLU A 1 88 ? -5.764 6.625 32.015 1.00 52.38 88 GLU A CA 1
ATOM 692 C C . GLU A 1 88 ? -5.864 5.528 33.087 1.00 52.38 88 GLU A C 1
ATOM 694 O O . GLU A 1 88 ? -6.171 5.879 34.252 1.00 52.38 88 GLU A O 1
#

Secondary structure (DSSP, 8-state):
---------S--SPPPP-----PPPHHHHHHHHHHHHHHH---------HHHHHHHHHHHHHHT--HHHHHHHHHHHHHHHHHHHH--

Foldseek 3Di:
DDDPPPPPDPDPDDDPDDCPDDPDDPVRVVVVVVVVCVVPDDDDDDDDDPVVVVVLVVVCVVVVHDSVVVVVVVVVVVVVVVVVVVVD

Radius of gyration: 30.04 Å; chains: 1; bounding box: 73×42×80 Å

pLDDT: mean 83.69, std 14.28, range [37.19, 96.75]

Organism: Serratia fonticola (NCBI:txid47917)